Protein AF-A0A169RU56-F1 (afdb_monomer)

Structure (mmCIF, N/CA/C/O backbone):
data_AF-A0A169RU56-F1
#
_entry.id   AF-A0A169RU56-F1
#
loop_
_atom_site.group_PDB
_atom_site.id
_atom_site.type_symbol
_atom_site.label_atom_id
_atom_site.label_alt_id
_atom_site.label_comp_id
_atom_site.label_asym_id
_atom_site.label_entity_id
_atom_site.label_seq_id
_atom_site.pdbx_PDB_ins_code
_atom_site.Cartn_x
_atom_site.Cartn_y
_atom_site.Cartn_z
_atom_site.occupancy
_atom_site.B_iso_or_equiv
_atom_site.auth_seq_id
_atom_site.auth_comp_id
_atom_site.auth_asym_id
_atom_site.auth_atom_id
_atom_site.pdbx_PDB_model_num
ATOM 1 N N . MET A 1 1 ? -20.956 -6.517 3.355 1.00 43.44 1 MET A N 1
ATOM 2 C CA . MET A 1 1 ? -20.131 -7.390 2.494 1.00 43.44 1 MET A CA 1
ATOM 3 C C . MET A 1 1 ? -19.297 -6.487 1.598 1.00 43.44 1 MET A C 1
ATOM 5 O O . MET A 1 1 ? -19.875 -5.806 0.761 1.00 43.44 1 MET A O 1
ATOM 9 N N . GLY A 1 2 ? -17.988 -6.374 1.839 1.00 61.16 2 GLY A N 1
ATOM 10 C CA . GLY A 1 2 ? -17.100 -5.605 0.957 1.00 61.16 2 GLY A CA 1
ATOM 11 C C . GLY A 1 2 ? -16.966 -6.292 -0.405 1.00 61.16 2 GLY A C 1
ATOM 12 O O . GLY A 1 2 ? -17.056 -7.517 -0.476 1.00 61.16 2 GLY A O 1
ATOM 13 N N . GLN A 1 3 ? -16.794 -5.522 -1.482 1.00 70.19 3 GLN A N 1
ATOM 14 C CA . GLN A 1 3 ? -16.561 -6.088 -2.815 1.00 70.19 3 GLN A CA 1
ATOM 15 C C . GLN A 1 3 ? -15.314 -6.982 -2.806 1.00 70.19 3 GLN A C 1
ATOM 17 O O . GLN A 1 3 ? -14.272 -6.605 -2.265 1.00 70.19 3 GLN A O 1
ATOM 22 N N . LYS A 1 4 ? -15.428 -8.171 -3.407 1.00 79.75 4 LYS A N 1
ATOM 23 C CA . LYS A 1 4 ? -14.311 -9.108 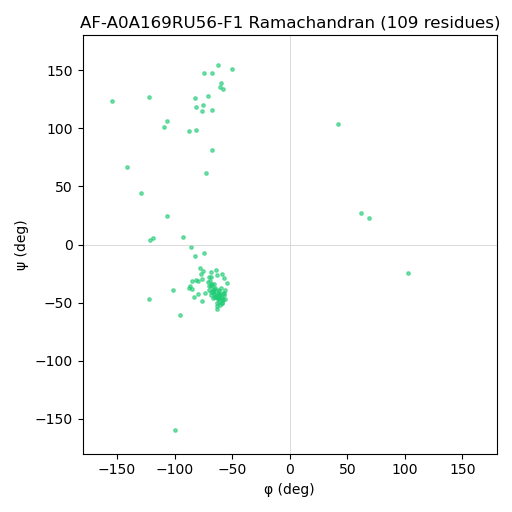-3.543 1.00 79.75 4 LYS A CA 1
ATOM 24 C C . LYS A 1 4 ? -13.315 -8.558 -4.567 1.00 79.75 4 LYS A C 1
ATOM 26 O O . LYS A 1 4 ? -13.705 -8.213 -5.676 1.00 79.75 4 LYS A O 1
ATOM 31 N N . VAL A 1 5 ? -12.040 -8.482 -4.192 1.00 87.81 5 VAL A N 1
ATOM 32 C CA . VAL A 1 5 ? -10.952 -8.078 -5.096 1.00 87.81 5 VAL A CA 1
ATOM 33 C C . VAL A 1 5 ? -10.524 -9.289 -5.931 1.00 87.81 5 VAL A C 1
ATOM 35 O O . VAL A 1 5 ? -10.213 -10.329 -5.353 1.00 87.81 5 VAL A O 1
ATOM 38 N N . THR A 1 6 ? -10.513 -9.155 -7.262 1.00 93.19 6 THR A N 1
ATOM 39 C CA . THR A 1 6 ? -10.148 -10.226 -8.223 1.00 93.19 6 THR A CA 1
ATOM 40 C C . THR A 1 6 ? -8.978 -9.870 -9.141 1.00 93.19 6 THR A C 1
ATOM 42 O O . THR A 1 6 ? -8.602 -10.656 -10.006 1.00 93.19 6 THR A O 1
ATOM 45 N N . ALA A 1 7 ? -8.370 -8.696 -8.944 1.00 92.38 7 ALA A N 1
ATOM 46 C CA . ALA A 1 7 ? -7.334 -8.173 -9.832 1.00 92.38 7 ALA A CA 1
ATOM 47 C C . ALA A 1 7 ? -6.129 -9.119 -9.994 1.00 92.38 7 ALA A C 1
ATOM 49 O O . ALA A 1 7 ? -5.480 -9.104 -11.038 1.00 92.38 7 ALA A O 1
ATOM 50 N N . GLY A 1 8 ? -5.821 -9.947 -8.987 1.00 93.88 8 GLY A N 1
ATOM 51 C CA . GLY A 1 8 ? -4.771 -10.955 -9.083 1.00 93.88 8 GLY A CA 1
ATOM 52 C C . GLY A 1 8 ? -5.095 -11.997 -10.146 1.00 93.88 8 GLY A C 1
ATOM 53 O O . GLY A 1 8 ? -4.268 -12.248 -11.019 1.00 93.88 8 GLY A O 1
ATOM 54 N N . ARG A 1 9 ? -6.301 -12.571 -10.116 1.00 95.88 9 ARG A N 1
ATOM 55 C CA . ARG A 1 9 ? -6.762 -13.516 -11.146 1.00 95.88 9 ARG A CA 1
ATOM 56 C C . ARG A 1 9 ? -6.951 -12.860 -12.506 1.00 95.88 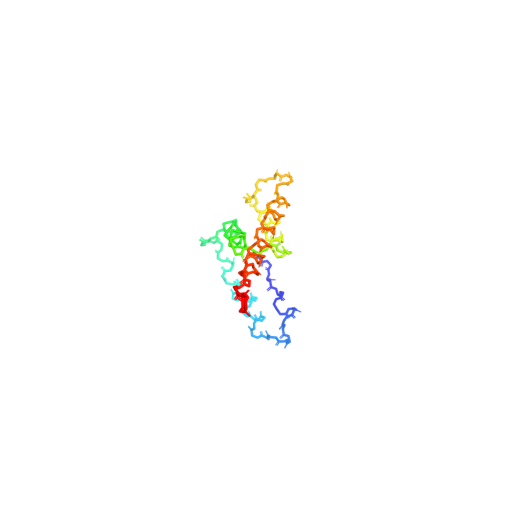9 ARG A C 1
ATOM 58 O O . ARG A 1 9 ? -6.545 -13.458 -13.496 1.00 95.88 9 ARG A O 1
ATOM 65 N N . ASP A 1 10 ? -7.475 -11.640 -12.544 1.00 96.75 10 ASP A N 1
ATOM 66 C CA . ASP A 1 10 ? -7.754 -10.937 -13.801 1.00 96.75 10 ASP A CA 1
ATOM 67 C C . ASP A 1 10 ? -6.469 -10.598 -14.580 1.00 96.75 10 ASP A C 1
ATOM 69 O O . ASP A 1 10 ? -6.465 -10.617 -15.807 1.00 96.75 10 ASP A O 1
ATOM 73 N N . ILE A 1 11 ? -5.367 -10.304 -13.878 1.00 95.69 11 ILE A N 1
ATOM 74 C CA . ILE A 1 11 ? -4.102 -9.869 -14.498 1.00 95.69 11 ILE A CA 1
ATOM 75 C C . ILE A 1 11 ? -3.077 -11.007 -14.577 1.00 95.69 11 ILE A C 1
ATOM 77 O O . ILE A 1 11 ? -2.332 -11.104 -15.550 1.00 95.69 11 ILE A O 1
ATOM 81 N N . LEU A 1 12 ? -2.994 -11.853 -13.546 1.00 94.88 12 LEU A N 1
ATOM 82 C CA . LEU A 1 12 ? -1.919 -12.840 -13.376 1.00 94.88 12 LEU A CA 1
ATOM 83 C C . LEU A 1 12 ? -2.421 -14.288 -13.349 1.00 94.88 12 LEU A C 1
ATOM 85 O O . LEU A 1 12 ? -1.620 -15.190 -13.110 1.00 94.88 12 LEU A O 1
ATOM 89 N N . GLY A 1 13 ? -3.714 -14.531 -13.584 1.00 95.75 13 GLY A N 1
ATOM 90 C CA . GLY A 1 13 ? -4.328 -15.854 -13.451 1.00 95.75 13 GLY A CA 1
ATOM 91 C C . GLY A 1 13 ? -3.671 -16.938 -14.306 1.00 95.75 13 GLY A C 1
ATOM 92 O O . GLY A 1 13 ? -3.413 -18.025 -13.800 1.00 95.75 13 GLY A O 1
ATOM 93 N N . GLU A 1 14 ? -3.347 -16.641 -15.566 1.00 96.56 14 GLU A N 1
ATOM 94 C CA . GLU A 1 14 ? -2.686 -17.606 -16.459 1.00 96.56 14 GLU A CA 1
ATOM 95 C C . GLU A 1 14 ? -1.175 -17.702 -16.211 1.00 96.56 14 GLU A C 1
ATOM 97 O O . GLU A 1 14 ? -0.617 -18.796 -16.166 1.00 96.56 14 GLU A O 1
ATOM 102 N N . PHE A 1 15 ? -0.503 -16.562 -16.022 1.00 97.81 15 PHE A N 1
ATOM 103 C CA . PHE A 1 15 ? 0.956 -16.507 -15.891 1.00 97.81 15 PHE A CA 1
ATOM 104 C C . PHE A 1 15 ? 1.459 -17.034 -14.540 1.00 97.81 15 PHE A C 1
ATOM 106 O O . PHE A 1 15 ? 2.464 -17.740 -14.469 1.00 97.81 15 PHE A O 1
ATOM 113 N N . ALA A 1 16 ? 0.774 -16.677 -13.454 1.00 97.56 16 ALA A N 1
ATOM 114 C CA . ALA A 1 16 ? 1.164 -17.001 -12.088 1.00 97.56 16 ALA A CA 1
ATOM 115 C C . ALA A 1 16 ? -0.075 -17.355 -11.241 1.00 97.56 16 ALA A C 1
ATOM 117 O O . ALA A 1 16 ? -0.402 -16.641 -10.286 1.00 97.56 16 ALA A O 1
ATOM 118 N N . PRO A 1 17 ? -0.754 -18.482 -11.534 1.00 96.81 17 PRO A N 1
ATOM 119 C CA . PRO A 1 17 ? -2.048 -18.834 -10.943 1.00 96.81 17 PRO A CA 1
ATOM 120 C C . PRO A 1 17 ? -2.023 -18.879 -9.413 1.00 96.81 17 PRO A C 1
ATOM 122 O O . PRO A 1 17 ? -2.946 -18.397 -8.756 1.00 96.81 17 PRO A O 1
ATOM 125 N N . LYS A 1 18 ? -0.937 -19.392 -8.818 1.00 97.44 18 LYS A N 1
ATOM 126 C CA . LYS A 1 18 ? -0.822 -19.433 -7.355 1.00 97.44 18 LYS A CA 1
ATOM 127 C C . LYS A 1 18 ? -0.636 -18.045 -6.743 1.00 97.44 18 LYS A C 1
ATOM 129 O O . LYS A 1 18 ? -1.160 -17.778 -5.666 1.00 97.44 18 LYS A O 1
ATOM 134 N N . PHE A 1 19 ? 0.085 -17.154 -7.419 1.00 96.81 19 PHE A N 1
ATOM 135 C CA . PHE A 1 19 ? 0.246 -15.779 -6.952 1.00 96.81 19 PHE A CA 1
ATOM 136 C C . PHE A 1 19 ? -1.080 -15.016 -7.032 1.00 96.81 19 PHE A C 1
ATOM 138 O O . PHE A 1 19 ? -1.452 -14.338 -6.078 1.00 96.81 19 PHE A O 1
ATOM 145 N N . ALA A 1 20 ? -1.819 -15.185 -8.131 1.00 96.94 20 ALA A N 1
ATOM 146 C CA . ALA A 1 20 ? -3.155 -14.629 -8.309 1.00 96.94 20 ALA A CA 1
ATOM 147 C C . ALA A 1 20 ? -4.124 -15.061 -7.193 1.00 96.94 20 ALA A C 1
ATOM 149 O O . ALA A 1 20 ? -4.792 -14.220 -6.590 1.00 96.94 20 ALA A O 1
ATOM 150 N N . GLU A 1 21 ? -4.145 -16.357 -6.867 1.00 95.69 21 GLU A N 1
ATOM 151 C CA . GLU A 1 21 ? -4.931 -16.907 -5.756 1.00 95.69 21 GLU A CA 1
ATOM 152 C C . GLU A 1 21 ? -4.548 -16.269 -4.410 1.00 95.69 21 GLU A C 1
ATOM 154 O O . GLU A 1 21 ? -5.416 -15.787 -3.683 1.00 95.69 21 GLU A O 1
ATOM 159 N N . LEU A 1 22 ? -3.249 -16.218 -4.087 1.00 96.62 22 LEU A N 1
ATOM 160 C CA . LEU A 1 22 ? -2.763 -15.651 -2.825 1.00 96.62 22 LEU A CA 1
ATOM 161 C C . LEU A 1 22 ? -3.050 -14.148 -2.709 1.00 96.62 22 LEU A C 1
ATOM 163 O O . LEU A 1 22 ? -3.379 -13.669 -1.622 1.00 96.62 22 LEU A O 1
ATOM 167 N N . ASN A 1 23 ? -2.949 -13.400 -3.807 1.00 95.25 23 ASN A N 1
ATOM 168 C CA . ASN A 1 23 ? -3.284 -11.982 -3.830 1.00 95.25 23 ASN A CA 1
ATOM 169 C C . ASN A 1 23 ? -4.758 -11.758 -3.460 1.00 95.25 23 ASN A C 1
ATOM 171 O O . ASN A 1 23 ? -5.074 -10.988 -2.552 1.00 95.25 23 ASN A O 1
ATOM 175 N N . ASP A 1 24 ? -5.662 -12.455 -4.134 1.00 95.06 24 ASP A N 1
ATOM 176 C CA . ASP A 1 24 ? -7.091 -12.205 -3.992 1.00 95.06 24 ASP A CA 1
ATOM 177 C C . ASP A 1 24 ? -7.646 -12.773 -2.684 1.00 95.06 24 ASP A C 1
ATOM 179 O O . ASP A 1 24 ? -8.325 -12.070 -1.933 1.00 95.06 24 ASP A O 1
ATOM 183 N N . ASP A 1 25 ? -7.339 -14.034 -2.380 1.00 95.00 25 ASP A N 1
ATOM 184 C CA . ASP A 1 25 ? -8.001 -14.748 -1.289 1.00 95.00 25 ASP A CA 1
ATOM 185 C C . ASP A 1 25 ? -7.313 -14.513 0.053 1.00 95.00 25 ASP A C 1
ATOM 187 O O . ASP A 1 25 ? -7.983 -14.405 1.080 1.00 95.00 25 ASP A O 1
ATOM 191 N N . VAL A 1 26 ? -5.982 -14.403 0.063 1.00 94.12 26 VAL A N 1
ATOM 192 C CA . VAL A 1 26 ? -5.223 -14.237 1.308 1.00 94.12 26 VAL A CA 1
ATOM 193 C C . VAL A 1 26 ? -4.957 -12.765 1.574 1.00 94.12 26 VAL A C 1
ATOM 195 O O . VAL A 1 26 ? -5.412 -12.239 2.591 1.00 94.12 26 VAL A O 1
ATOM 198 N N . LEU A 1 27 ? -4.255 -12.064 0.679 1.00 92.19 27 LEU A N 1
ATOM 199 C CA . LEU A 1 27 ? -3.880 -10.674 0.934 1.00 92.19 27 LEU A CA 1
ATOM 200 C C . LEU A 1 27 ? -5.119 -9.780 1.050 1.00 92.19 27 LEU A C 1
ATOM 202 O O . LEU A 1 27 ? -5.264 -9.091 2.060 1.00 92.19 27 LEU A O 1
ATOM 206 N N . PHE A 1 28 ? -6.021 -9.801 0.066 1.00 91.12 28 PHE A N 1
ATOM 207 C CA . PHE A 1 28 ? -7.228 -8.968 0.100 1.00 91.12 28 PHE A CA 1
ATOM 208 C C . PHE A 1 28 ? -8.412 -9.624 0.814 1.00 91.12 28 PHE A C 1
ATOM 210 O O . PHE A 1 28 ? -9.117 -8.934 1.550 1.00 91.12 28 PHE A O 1
ATOM 217 N N . GLY A 1 29 ? -8.595 -10.936 0.661 1.00 90.12 29 GLY A N 1
ATOM 218 C CA . GLY A 1 29 ? -9.689 -11.671 1.294 1.00 90.12 29 GLY A CA 1
ATOM 219 C C . GLY A 1 29 ? -9.541 -11.836 2.807 1.00 90.12 29 GLY A C 1
ATOM 220 O O . GLY A 1 29 ? -10.548 -11.792 3.515 1.00 90.12 29 GLY A O 1
ATOM 221 N N . GLN A 1 30 ? -8.313 -11.949 3.331 1.00 91.06 30 GLN A N 1
ATOM 222 C CA . GLN A 1 30 ? -8.080 -12.202 4.760 1.00 91.06 30 GLN A CA 1
ATOM 223 C C . GLN A 1 30 ? -7.231 -11.146 5.462 1.00 91.06 30 GLN A C 1
ATOM 225 O O . GLN A 1 30 ? -7.561 -10.762 6.573 1.00 91.06 30 GLN A O 1
ATOM 230 N N . VAL A 1 31 ? -6.099 -10.710 4.907 1.00 90.50 31 VAL A N 1
ATOM 231 C CA . VAL A 1 31 ? -5.129 -9.891 5.664 1.00 90.50 31 VAL A CA 1
ATOM 232 C C . VAL A 1 31 ? -5.514 -8.414 5.667 1.00 90.50 31 VAL A C 1
ATOM 234 O O . VAL A 1 31 ? -5.462 -7.751 6.705 1.00 90.50 31 VAL A O 1
ATOM 237 N N . ARG A 1 32 ? -5.898 -7.878 4.507 1.00 85.56 32 ARG A N 1
ATOM 238 C CA . ARG A 1 32 ? -6.328 -6.481 4.341 1.00 85.56 32 ARG A CA 1
ATOM 239 C C . ARG A 1 32 ? -7.757 -6.246 4.824 1.00 85.56 32 ARG A C 1
ATOM 241 O O . ARG A 1 32 ? -8.079 -5.098 5.106 1.00 85.56 32 ARG A O 1
ATOM 248 N N . SER A 1 33 ? -8.568 -7.297 4.937 1.00 86.50 33 SER A N 1
ATOM 249 C CA . SER A 1 33 ? -9.955 -7.247 5.419 1.00 86.50 33 SER A CA 1
ATOM 250 C C . SER A 1 33 ? -10.082 -7.233 6.949 1.00 86.50 33 SER A C 1
ATOM 252 O O . SER A 1 33 ? -11.164 -6.957 7.462 1.00 86.50 33 SER A O 1
ATOM 254 N N . ARG A 1 34 ? -8.988 -7.467 7.694 1.00 90.00 34 ARG A N 1
ATOM 255 C CA . ARG A 1 34 ? -8.919 -7.356 9.168 1.00 90.00 34 ARG A CA 1
ATOM 256 C C . ARG A 1 34 ? -8.940 -5.897 9.631 1.00 90.00 34 ARG A C 1
ATOM 258 O O . ARG A 1 34 ? -7.981 -5.395 10.222 1.00 90.00 34 ARG A O 1
ATOM 265 N N . GLU A 1 35 ? -10.020 -5.189 9.329 1.00 87.56 35 GLU A N 1
ATOM 266 C CA . GLU A 1 35 ? -10.186 -3.776 9.689 1.00 87.56 35 GLU A CA 1
ATOM 267 C C . GLU A 1 35 ? -10.328 -3.567 11.203 1.00 87.56 35 GLU A C 1
ATOM 269 O O . GLU A 1 35 ? -9.969 -2.505 11.702 1.00 87.56 35 GLU A O 1
ATOM 274 N N . SER A 1 36 ? -10.766 -4.595 11.940 1.00 89.25 36 SER A N 1
ATOM 275 C CA . SER A 1 36 ? -10.824 -4.595 13.407 1.00 89.25 36 SER A CA 1
ATOM 276 C C . SER A 1 36 ? -9.447 -4.594 14.076 1.00 89.25 36 SER A C 1
ATOM 278 O O . SER A 1 36 ? -9.320 -4.109 15.193 1.00 89.25 36 SER A O 1
ATOM 280 N N . GLU A 1 37 ? -8.423 -5.148 13.420 1.00 92.44 37 GLU A N 1
ATOM 281 C CA . GLU A 1 37 ? -7.049 -5.174 13.946 1.00 92.44 37 GLU A CA 1
ATOM 282 C C . GLU A 1 37 ? -6.293 -3.886 13.613 1.00 92.44 37 GLU A C 1
ATOM 284 O O . GLU A 1 37 ? -5.502 -3.394 14.412 1.00 92.44 37 GLU A O 1
ATOM 289 N N . LEU A 1 38 ? -6.517 -3.347 12.411 1.00 91.56 38 LEU A N 1
ATOM 290 C CA . LEU A 1 38 ? -5.915 -2.094 11.975 1.00 91.56 38 LEU A CA 1
ATOM 291 C C . LEU A 1 38 ? -6.799 -1.443 10.917 1.00 91.56 38 LEU A C 1
ATOM 293 O O . LEU A 1 38 ? -7.067 -2.042 9.867 1.00 91.56 38 LEU A O 1
ATOM 297 N N . SER A 1 39 ? -7.209 -0.206 11.186 1.00 91.69 39 SER A N 1
ATOM 298 C CA . SER A 1 39 ? -8.168 0.509 10.351 1.00 91.69 39 SER A CA 1
ATOM 299 C C . SER A 1 39 ? -7.634 0.737 8.925 1.00 91.69 39 SER A C 1
ATOM 301 O O . SER A 1 39 ? -6.417 0.841 8.711 1.00 91.69 39 SER A O 1
ATOM 303 N N . PRO A 1 40 ? -8.512 0.887 7.915 1.00 89.38 40 PRO A N 1
ATOM 304 C CA . PRO A 1 40 ? -8.098 1.255 6.559 1.00 89.38 40 PRO A CA 1
ATOM 305 C C . PRO A 1 40 ? -7.270 2.547 6.504 1.00 89.38 40 PRO A C 1
ATOM 307 O O . PRO A 1 40 ? -6.364 2.664 5.668 1.00 89.38 40 PRO A O 1
ATOM 310 N N . ARG A 1 41 ? -7.566 3.495 7.407 1.00 90.50 41 ARG A N 1
ATOM 311 C CA . ARG A 1 41 ? -6.844 4.760 7.582 1.00 90.50 41 ARG A CA 1
ATOM 312 C C . ARG A 1 41 ? -5.402 4.498 8.004 1.00 90.50 41 ARG A C 1
ATOM 314 O O . ARG A 1 41 ? -4.478 4.884 7.290 1.00 90.50 41 ARG A O 1
ATOM 321 N N . ASP A 1 42 ? -5.207 3.761 9.092 1.00 91.81 42 ASP A N 1
ATOM 322 C CA . ASP A 1 42 ? -3.871 3.508 9.641 1.00 91.81 42 ASP A CA 1
ATOM 323 C C . ASP A 1 42 ? -3.030 2.643 8.698 1.00 91.81 42 ASP A C 1
ATOM 325 O O . ASP A 1 42 ? -1.867 2.953 8.441 1.00 91.81 42 ASP A O 1
ATOM 329 N N . ARG A 1 43 ? -3.632 1.626 8.066 1.00 91.94 43 ARG A N 1
ATOM 330 C CA . ARG A 1 43 ? -2.963 0.832 7.019 1.00 91.94 43 ARG A CA 1
ATOM 331 C C . ARG A 1 43 ? -2.477 1.704 5.865 1.00 91.94 43 ARG A C 1
ATOM 333 O O . ARG A 1 43 ? -1.374 1.495 5.369 1.00 91.94 43 ARG A O 1
ATOM 340 N N . SER A 1 44 ? -3.288 2.669 5.430 1.00 91.69 44 SER A N 1
ATOM 341 C CA . SER A 1 44 ? -2.911 3.578 4.342 1.00 91.69 44 SER A CA 1
ATOM 342 C C . SER A 1 44 ? -1.748 4.488 4.740 1.00 91.69 44 SER A C 1
ATOM 344 O O . SER A 1 44 ? -0.827 4.667 3.944 1.00 91.69 44 SER A O 1
ATOM 346 N N . ILE A 1 45 ? -1.741 4.998 5.976 1.00 92.00 45 ILE A N 1
ATOM 347 C CA . ILE A 1 45 ? -0.635 5.809 6.506 1.00 92.00 45 ILE A CA 1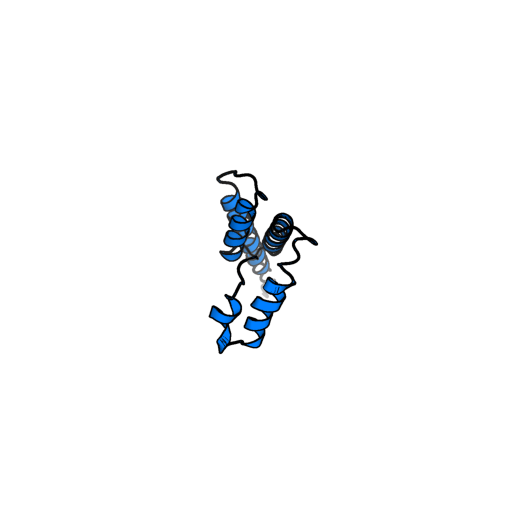
ATOM 348 C C . ILE A 1 45 ? 0.662 4.997 6.549 1.00 92.00 45 ILE A C 1
ATOM 350 O O . ILE A 1 45 ? 1.698 5.481 6.083 1.00 92.00 45 ILE A O 1
ATOM 354 N N . VAL A 1 46 ? 0.608 3.759 7.052 1.00 93.06 46 VAL A N 1
ATOM 355 C CA . VAL A 1 46 ? 1.776 2.868 7.109 1.00 93.06 46 VAL A CA 1
ATOM 356 C C . VAL A 1 46 ? 2.328 2.630 5.706 1.00 93.06 46 VAL A C 1
ATOM 358 O O . VAL A 1 46 ? 3.507 2.877 5.477 1.00 93.06 46 VAL A O 1
ATOM 361 N N . THR A 1 47 ? 1.484 2.250 4.739 1.00 92.75 47 THR A N 1
ATOM 362 C CA . THR A 1 47 ? 1.927 2.005 3.356 1.00 92.75 47 THR A CA 1
ATOM 363 C C . THR A 1 47 ? 2.592 3.231 2.728 1.00 92.75 47 THR A C 1
ATOM 365 O O . THR A 1 47 ? 3.682 3.114 2.171 1.00 92.75 47 THR A O 1
ATOM 368 N N . VAL A 1 48 ? 1.979 4.414 2.83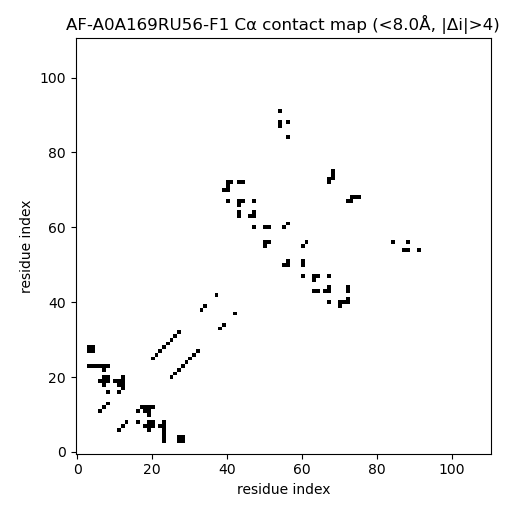9 1.00 92.31 48 VAL A N 1
ATOM 369 C CA . VAL A 1 48 ? 2.551 5.659 2.296 1.00 92.31 48 VAL A CA 1
ATOM 370 C C . VAL A 1 48 ? 3.898 5.973 2.954 1.00 92.31 48 VAL A C 1
ATOM 372 O O . VAL A 1 48 ? 4.861 6.298 2.261 1.00 92.31 48 VAL A O 1
ATOM 375 N N . THR A 1 49 ? 3.997 5.823 4.277 1.00 91.75 49 THR A N 1
ATOM 376 C CA . THR A 1 49 ? 5.240 6.079 5.020 1.00 91.75 49 THR A CA 1
ATOM 377 C C . THR A 1 49 ? 6.349 5.114 4.603 1.00 91.75 49 THR A C 1
ATOM 379 O O . THR A 1 49 ? 7.472 5.551 4.355 1.00 91.75 49 THR A O 1
ATOM 382 N N . THR A 1 50 ? 6.037 3.823 4.455 1.00 94.50 50 THR A N 1
ATOM 383 C CA . THR A 1 50 ? 6.992 2.807 3.996 1.00 94.50 50 THR A CA 1
ATOM 384 C C . THR A 1 50 ? 7.505 3.114 2.593 1.00 94.50 50 THR A C 1
ATOM 386 O O . THR A 1 50 ? 8.714 3.161 2.392 1.00 94.50 50 THR A O 1
ATOM 389 N N . LEU A 1 51 ? 6.615 3.390 1.634 1.00 92.62 51 LEU A N 1
ATOM 390 C CA . LEU A 1 51 ? 7.014 3.709 0.258 1.00 92.62 51 LEU A CA 1
ATOM 391 C C . LEU A 1 51 ? 7.904 4.956 0.201 1.00 92.62 51 LEU A C 1
ATOM 393 O O . LEU A 1 51 ? 8.940 4.950 -0.465 1.00 92.62 51 LEU A O 1
ATOM 397 N N . MET A 1 52 ? 7.548 5.996 0.960 1.00 89.69 52 MET A N 1
ATOM 398 C CA . MET A 1 52 ? 8.344 7.216 1.060 1.00 89.69 52 MET A CA 1
ATOM 399 C C . MET A 1 52 ? 9.730 6.954 1.662 1.00 89.69 52 MET A C 1
ATOM 401 O O . MET A 1 52 ? 10.724 7.434 1.117 1.00 89.69 52 MET A O 1
ATOM 405 N N . ALA A 1 53 ? 9.811 6.173 2.743 1.00 90.44 53 ALA A N 1
ATOM 406 C CA . ALA A 1 53 ? 11.071 5.821 3.398 1.00 90.44 53 ALA A CA 1
ATOM 407 C C . ALA A 1 53 ? 11.974 4.956 2.500 1.00 90.44 53 ALA A C 1
ATOM 409 O O . ALA A 1 53 ? 13.180 5.178 2.437 1.00 90.44 53 ALA A O 1
ATOM 410 N N . SER A 1 54 ? 11.395 4.027 1.735 1.00 90.56 54 SER A N 1
ATOM 411 C CA . SER A 1 54 ? 12.105 3.232 0.719 1.00 90.56 54 SER A CA 1
ATOM 412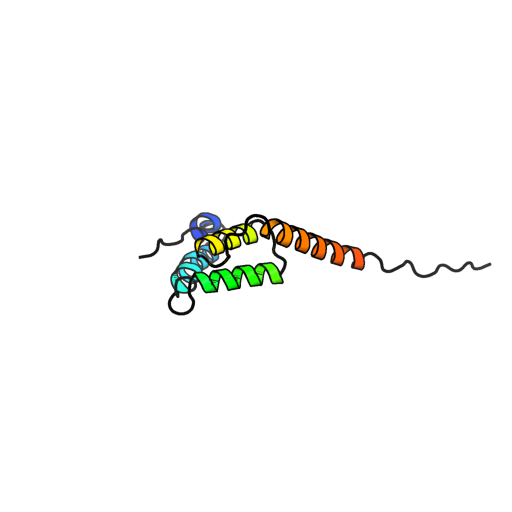 C C . SER A 1 54 ? 12.431 4.036 -0.555 1.00 90.56 54 SER A C 1
ATOM 414 O O . SER A 1 54 ? 13.138 3.572 -1.459 1.00 90.56 54 SER A O 1
ATOM 416 N N . GLY A 1 55 ? 11.911 5.262 -0.656 1.00 89.56 55 GLY A N 1
ATOM 417 C CA . GLY A 1 55 ? 12.027 6.143 -1.813 1.00 89.56 55 GLY A CA 1
ATOM 418 C C . GLY A 1 55 ? 11.393 5.572 -3.084 1.00 89.56 55 GLY A C 1
ATOM 419 O O . GLY A 1 55 ? 11.865 5.876 -4.182 1.00 89.56 55 GLY A O 1
ATOM 420 N N . VAL A 1 56 ? 10.386 4.710 -2.950 1.00 90.94 56 VAL A N 1
ATOM 421 C CA . VAL A 1 56 ? 9.529 4.263 -4.055 1.00 90.94 56 VAL A CA 1
ATOM 422 C C . VAL A 1 56 ? 8.483 5.359 -4.253 1.00 90.94 56 VAL A C 1
ATOM 424 O O . VAL A 1 56 ? 7.548 5.471 -3.470 1.00 90.94 56 VAL A O 1
ATOM 427 N N . LEU A 1 57 ? 8.715 6.236 -5.235 1.00 89.44 57 LEU A N 1
ATOM 428 C CA . LEU A 1 57 ? 7.970 7.490 -5.453 1.00 89.44 57 LEU A CA 1
ATOM 429 C C . LEU A 1 57 ? 7.486 7.619 -6.907 1.00 89.44 57 LEU A C 1
ATOM 431 O O . LEU A 1 57 ? 7.661 8.653 -7.564 1.00 89.44 57 LEU A O 1
ATOM 4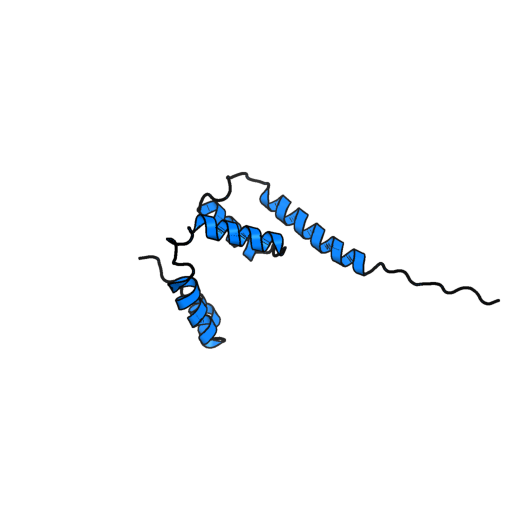35 N N . ASP A 1 58 ? 6.956 6.525 -7.431 1.00 88.12 58 ASP A N 1
ATOM 436 C CA . ASP A 1 58 ? 6.392 6.397 -8.772 1.00 88.12 58 ASP A CA 1
ATOM 437 C C . ASP A 1 58 ? 4.851 6.487 -8.739 1.00 88.12 58 ASP A C 1
ATOM 439 O O . ASP A 1 58 ? 4.260 7.025 -7.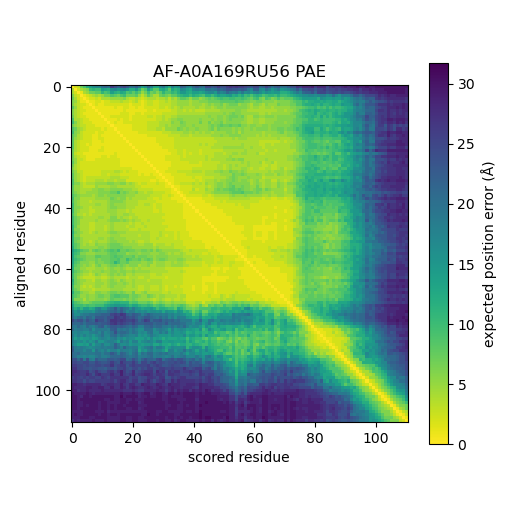798 1.00 88.12 58 ASP A O 1
ATOM 443 N N . SER A 1 59 ? 4.190 5.975 -9.778 1.00 87.81 59 SER A N 1
ATOM 444 C CA . SER A 1 59 ? 2.728 5.938 -9.886 1.00 87.81 59 SER A CA 1
ATOM 445 C C . SER A 1 59 ? 2.054 5.089 -8.799 1.00 87.81 59 SER A C 1
ATOM 447 O O . SER A 1 59 ? 0.908 5.366 -8.430 1.00 87.81 59 SER A O 1
ATOM 449 N N . SER A 1 60 ? 2.749 4.091 -8.238 1.00 85.94 60 SER A N 1
ATOM 450 C CA . SER A 1 60 ? 2.238 3.291 -7.120 1.00 85.94 60 SER A CA 1
ATOM 451 C C . SER A 1 60 ? 2.114 4.153 -5.867 1.00 85.94 60 SER A C 1
ATOM 453 O O . SER A 1 60 ? 1.062 4.188 -5.222 1.00 85.94 60 SER A O 1
ATOM 455 N N . PHE A 1 61 ? 3.151 4.943 -5.570 1.00 91.06 61 PHE A N 1
ATOM 456 C CA . PHE A 1 61 ? 3.119 5.893 -4.459 1.00 91.06 61 PHE A CA 1
ATOM 457 C C . PHE A 1 61 ? 1.984 6.906 -4.603 1.00 91.06 61 PHE A C 1
ATOM 459 O O . PHE A 1 61 ? 1.233 7.128 -3.652 1.00 91.06 61 PHE A O 1
ATOM 466 N N . GLU A 1 62 ? 1.816 7.482 -5.794 1.00 89.94 62 GLU A N 1
ATOM 467 C CA . GLU A 1 62 ? 0.732 8.427 -6.064 1.00 89.94 62 GLU A CA 1
ATOM 468 C C . GLU A 1 62 ? -0.647 7.801 -5.813 1.00 89.94 62 GLU A C 1
ATOM 470 O O . GLU A 1 62 ? -1.457 8.368 -5.074 1.00 89.94 62 GLU A O 1
ATOM 475 N N . SER A 1 63 ? -0.882 6.594 -6.333 1.00 90.94 63 SER A N 1
ATOM 476 C CA . SER A 1 63 ? -2.135 5.853 -6.140 1.00 90.94 63 SER A CA 1
ATOM 477 C C . SER A 1 63 ? -2.441 5.611 -4.655 1.00 90.94 63 SER A C 1
ATOM 479 O O . SER A 1 63 ? -3.573 5.803 -4.197 1.00 90.94 63 SER A O 1
ATOM 481 N N . HIS A 1 64 ? -1.425 5.253 -3.863 1.00 91.56 64 HIS A N 1
ATOM 482 C CA . HIS A 1 64 ? -1.569 5.061 -2.418 1.00 91.56 64 HIS A CA 1
ATOM 483 C C . HIS A 1 64 ? -1.839 6.365 -1.659 1.00 91.56 64 HIS A C 1
ATOM 485 O O . HIS A 1 64 ? -2.638 6.363 -0.718 1.00 91.56 64 HIS A O 1
ATOM 491 N N . VAL A 1 65 ? -1.246 7.486 -2.075 1.00 91.44 65 VAL A N 1
ATOM 492 C CA . VAL A 1 65 ? -1.536 8.794 -1.473 1.00 91.44 65 VAL A CA 1
ATOM 493 C C . VAL A 1 65 ? -2.958 9.254 -1.795 1.00 91.44 65 VAL A C 1
ATOM 495 O O . VAL A 1 65 ? -3.640 9.758 -0.901 1.00 91.44 65 VAL A O 1
ATOM 498 N N . GLN A 1 66 ? -3.447 9.051 -3.022 1.00 91.06 66 GLN A N 1
ATOM 499 C CA . GLN A 1 66 ? -4.835 9.384 -3.366 1.00 91.06 66 GLN A CA 1
ATOM 500 C C . GLN A 1 66 ? -5.830 8.567 -2.535 1.00 91.06 66 GLN A C 1
ATOM 502 O O . GLN A 1 66 ? -6.777 9.121 -1.975 1.00 91.06 66 GLN A O 1
ATOM 507 N N . ARG A 1 67 ? -5.562 7.269 -2.342 1.00 90.81 67 ARG A N 1
ATOM 508 C CA . ARG A 1 67 ? -6.351 6.430 -1.429 1.00 90.81 67 ARG A CA 1
ATOM 509 C C . ARG A 1 67 ? -6.319 6.955 0.010 1.00 90.81 67 ARG A C 1
ATOM 511 O O . ARG A 1 67 ? -7.361 7.026 0.655 1.00 90.81 67 ARG A O 1
ATOM 518 N N . ALA A 1 68 ? -5.147 7.340 0.517 1.00 90.62 68 ALA A N 1
ATOM 519 C CA . ALA A 1 68 ? -5.005 7.879 1.869 1.00 90.62 68 ALA A CA 1
ATOM 520 C C . ALA A 1 68 ? -5.787 9.195 2.055 1.00 90.62 68 ALA A C 1
ATOM 522 O O . ALA A 1 68 ? -6.421 9.391 3.094 1.00 90.62 68 ALA A O 1
ATOM 523 N N . LYS A 1 69 ? -5.802 10.074 1.043 1.00 89.62 69 LYS A N 1
ATOM 524 C CA . LYS A 1 69 ? -6.628 11.294 1.033 1.00 89.62 69 LYS A CA 1
ATOM 525 C C . LYS A 1 69 ? -8.120 10.980 1.093 1.00 89.62 69 LYS A C 1
ATOM 527 O O . LYS A 1 69 ? -8.809 11.554 1.928 1.00 89.62 69 LYS A O 1
ATOM 532 N N . GLY A 1 70 ? -8.595 10.034 0.278 1.00 88.56 70 GLY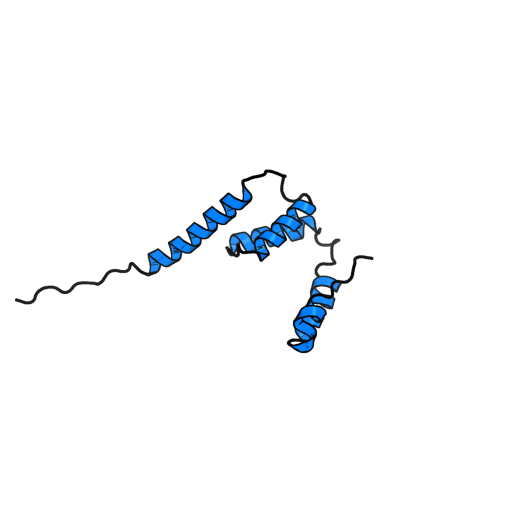 A N 1
ATOM 533 C CA . GLY A 1 70 ? -9.997 9.596 0.298 1.00 88.56 70 GLY A CA 1
ATOM 534 C C . GLY A 1 70 ? -10.451 9.047 1.657 1.00 88.56 70 GLY A C 1
ATOM 535 O O . GLY A 1 70 ? -11.625 9.128 1.993 1.00 88.56 70 GLY A O 1
ATOM 536 N N . LEU A 1 71 ? -9.513 8.546 2.469 1.00 88.19 71 LEU A N 1
ATOM 537 C CA . LEU A 1 71 ? -9.749 8.065 3.836 1.00 88.19 71 LEU A CA 1
ATOM 538 C C . LEU A 1 71 ? -9.535 9.139 4.924 1.00 88.19 71 LEU A C 1
ATOM 540 O O . LEU A 1 71 ? -9.525 8.815 6.110 1.00 88.19 71 LEU A O 1
ATOM 544 N N . GLY A 1 72 ? -9.297 10.401 4.552 1.00 85.31 72 GLY A N 1
ATOM 545 C CA . GLY A 1 72 ? -9.055 11.494 5.502 1.00 85.31 72 GLY A CA 1
ATOM 546 C C . GLY A 1 72 ? -7.725 11.388 6.263 1.00 85.31 72 GLY A C 1
ATOM 547 O O . GLY A 1 72 ? -7.584 11.930 7.361 1.00 85.31 72 GLY A O 1
ATOM 548 N N . CYS A 1 73 ? -6.737 10.661 5.725 1.00 80.81 73 CYS A N 1
ATOM 549 C CA . CYS A 1 73 ? -5.421 10.501 6.360 1.00 80.81 73 CYS A CA 1
ATOM 550 C C . CYS A 1 73 ? -4.535 11.741 6.197 1.00 80.81 73 CYS A C 1
ATOM 552 O O . CYS A 1 73 ? -3.659 11.989 7.021 1.00 80.81 73 CYS A O 1
ATOM 554 N N . VAL A 1 74 ? -4.725 12.485 5.105 1.00 66.50 74 VAL A N 1
ATOM 555 C CA . VAL A 1 74 ? -3.891 13.629 4.731 1.00 66.50 74 VAL A CA 1
ATOM 556 C C . VAL A 1 74 ? -4.797 14.851 4.605 1.00 66.50 74 VAL A C 1
ATOM 558 O O . VAL A 1 74 ? -5.783 14.776 3.870 1.00 66.50 74 VAL A O 1
ATOM 561 N N . PRO A 1 75 ? -4.497 15.970 5.289 1.00 59.53 75 PRO A N 1
ATOM 562 C CA . PRO A 1 75 ? -5.253 17.200 5.103 1.00 59.53 75 PRO A CA 1
ATOM 563 C C . PRO A 1 75 ? -5.164 17.648 3.640 1.00 59.53 75 PRO A C 1
ATOM 565 O O . PRO A 1 75 ? -4.096 17.572 3.025 1.00 59.53 75 PRO A O 1
ATOM 568 N N . HIS A 1 76 ? -6.280 18.123 3.083 1.00 53.19 76 HIS A N 1
ATOM 569 C CA . HIS A 1 76 ? -6.338 18.682 1.731 1.00 53.19 76 HIS A CA 1
ATOM 570 C C . HIS A 1 76 ? -5.551 19.998 1.688 1.00 53.19 76 HIS A C 1
ATOM 572 O O . HIS A 1 76 ? -6.104 21.081 1.838 1.00 53.19 76 HIS A O 1
ATOM 578 N N . ARG A 1 77 ? -4.225 19.912 1.557 1.00 57.25 77 ARG A N 1
ATOM 579 C CA . ARG A 1 77 ? -3.386 21.034 1.132 1.00 57.25 77 ARG A CA 1
ATOM 580 C C . ARG A 1 77 ? -2.938 20.775 -0.292 1.00 57.25 77 ARG A C 1
ATOM 582 O O . ARG A 1 77 ? -2.087 19.920 -0.549 1.00 57.25 77 ARG A O 1
ATOM 589 N N . GLU A 1 78 ? -3.528 21.514 -1.214 1.00 51.44 78 GLU A N 1
ATOM 590 C CA . GLU A 1 78 ? -3.101 21.544 -2.606 1.00 51.44 78 GLU A CA 1
ATOM 591 C C . GLU A 1 78 ? -1.644 22.043 -2.688 1.00 51.44 78 GLU A C 1
ATOM 593 O O . GLU A 1 78 ? -1.241 22.963 -1.981 1.00 51.44 78 GLU A O 1
ATOM 598 N N . GLY A 1 79 ? -0.810 21.376 -3.494 1.00 55.72 79 GLY A N 1
ATOM 599 C CA . GLY A 1 79 ? 0.536 21.851 -3.857 1.00 55.72 79 GLY A CA 1
ATOM 600 C C . GLY A 1 79 ? 1.750 21.212 -3.161 1.00 55.72 79 GLY A C 1
ATOM 601 O O . GLY A 1 79 ? 2.825 21.185 -3.759 1.00 55.72 79 GLY A O 1
ATOM 602 N N . HIS A 1 80 ? 1.635 20.631 -1.962 1.00 62.81 80 HIS A N 1
ATOM 603 C CA . HIS A 1 80 ? 2.830 20.138 -1.242 1.00 62.81 80 HIS A CA 1
ATOM 604 C C . HIS A 1 80 ? 3.329 18.754 -1.688 1.00 62.81 80 HIS A C 1
ATOM 606 O O . HIS A 1 80 ? 4.530 18.488 -1.645 1.00 62.81 80 HIS A O 1
ATOM 612 N N . LEU A 1 81 ? 2.438 17.872 -2.148 1.00 63.47 81 LEU A N 1
ATOM 613 C CA . LEU A 1 81 ? 2.805 16.490 -2.477 1.00 63.47 81 LEU A CA 1
ATOM 614 C C . LEU A 1 81 ? 3.768 16.403 -3.671 1.00 63.47 81 LEU A C 1
ATOM 616 O O . LEU A 1 81 ? 4.762 15.683 -3.602 1.00 63.47 81 LEU A O 1
ATOM 620 N N . HIS A 1 82 ? 3.522 17.184 -4.728 1.00 63.00 82 HIS A N 1
ATOM 621 C CA . HIS A 1 82 ? 4.418 17.251 -5.884 1.00 63.00 82 HIS A CA 1
ATOM 622 C C . HIS A 1 82 ? 5.820 17.724 -5.490 1.00 63.00 82 HIS A C 1
ATOM 624 O O . HIS A 1 82 ? 6.801 17.187 -5.995 1.00 63.00 82 HIS A O 1
ATOM 630 N N . GLN A 1 83 ? 5.934 18.664 -4.546 1.00 61.09 83 GLN A N 1
ATOM 631 C CA . GLN A 1 83 ? 7.234 19.131 -4.061 1.00 61.09 83 GLN A CA 1
ATOM 632 C C . GLN A 1 83 ? 7.963 18.075 -3.227 1.00 61.09 83 GLN A C 1
ATOM 634 O O . GLN A 1 83 ? 9.172 17.925 -3.379 1.00 61.09 83 GLN A O 1
ATOM 639 N N . VAL A 1 84 ? 7.260 17.315 -2.379 1.00 66.19 84 VAL A N 1
ATOM 640 C CA . VAL A 1 84 ? 7.868 16.212 -1.609 1.00 66.19 84 VAL A CA 1
ATOM 641 C C . VAL A 1 84 ? 8.363 15.111 -2.548 1.00 66.19 84 VAL A C 1
ATOM 643 O O . VAL A 1 84 ? 9.507 14.672 -2.427 1.00 66.19 84 VAL A O 1
ATOM 646 N N . ILE A 1 85 ? 7.546 14.721 -3.533 1.00 66.31 85 ILE A N 1
ATOM 647 C CA . ILE A 1 85 ? 7.929 13.735 -4.553 1.00 66.31 85 ILE A CA 1
ATOM 648 C C . ILE A 1 85 ? 9.125 14.248 -5.369 1.00 66.31 85 ILE A C 1
ATOM 650 O O . ILE A 1 85 ? 10.104 13.522 -5.546 1.00 66.31 85 ILE A O 1
ATOM 654 N N . ALA A 1 86 ? 9.097 15.505 -5.820 1.00 67.69 86 ALA A N 1
ATOM 655 C CA . ALA A 1 86 ? 10.188 16.107 -6.585 1.00 67.69 86 ALA A CA 1
ATOM 656 C C . ALA A 1 86 ? 11.491 16.203 -5.771 1.00 67.69 86 ALA A C 1
ATOM 658 O O . ALA A 1 86 ? 12.553 15.822 -6.264 1.00 67.69 86 ALA A O 1
ATOM 659 N N . ARG A 1 87 ? 11.419 16.645 -4.508 1.00 65.94 87 ARG A N 1
ATOM 660 C CA . ARG A 1 87 ? 12.582 16.812 -3.620 1.00 65.94 87 ARG A CA 1
ATOM 661 C C . ARG A 1 87 ? 13.238 15.484 -3.240 1.00 65.94 87 ARG A C 1
ATOM 663 O O . ARG A 1 87 ? 14.454 15.420 -3.106 1.00 65.94 87 ARG A O 1
ATOM 670 N N . GLN A 1 88 ? 12.464 14.414 -3.098 1.00 63.72 88 GLN A N 1
ATOM 671 C CA . GLN A 1 88 ? 13.029 13.096 -2.799 1.00 63.72 88 GLN A CA 1
ATOM 672 C C . GLN A 1 88 ? 13.606 12.405 -4.046 1.00 63.72 88 GLN A C 1
ATOM 674 O O . GLN A 1 88 ? 14.619 11.708 -3.943 1.00 63.72 88 GLN A O 1
ATOM 679 N N . LYS A 1 89 ? 13.039 12.643 -5.241 1.00 61.84 89 LYS A N 1
ATOM 680 C CA . LYS A 1 89 ? 13.627 12.171 -6.510 1.00 61.84 89 LYS A CA 1
ATOM 681 C C . LYS A 1 89 ? 15.021 12.762 -6.754 1.00 61.84 89 LYS A C 1
ATOM 683 O O . LYS A 1 89 ? 15.924 12.034 -7.167 1.00 61.84 89 LYS A O 1
ATOM 688 N N . THR A 1 90 ? 15.240 14.043 -6.444 1.00 61.66 90 THR A N 1
ATOM 689 C CA . THR A 1 90 ? 16.572 14.665 -6.572 1.00 61.66 90 THR A CA 1
ATOM 690 C C . THR A 1 90 ? 17.579 14.129 -5.551 1.00 61.66 90 THR A C 1
ATOM 692 O O . THR A 1 90 ? 18.757 14.000 -5.885 1.00 61.66 90 THR A O 1
ATOM 695 N N . HIS A 1 91 ? 17.137 13.732 -4.351 1.00 59.97 91 HIS A N 1
ATOM 696 C CA . HIS A 1 91 ? 18.008 13.110 -3.349 1.00 59.97 91 HIS A CA 1
ATOM 697 C C . HIS A 1 91 ? 18.544 11.742 -3.811 1.00 59.97 91 HIS A C 1
ATOM 699 O O . HIS A 1 91 ? 19.748 11.504 -3.724 1.00 59.97 91 HIS A O 1
ATOM 705 N N . LYS A 1 92 ? 17.701 10.863 -4.381 1.00 54.16 92 LYS A N 1
ATOM 706 C CA . LYS A 1 92 ? 18.168 9.586 -4.971 1.00 54.16 92 LYS A CA 1
ATOM 707 C C . LYS A 1 92 ? 19.148 9.810 -6.126 1.00 54.16 92 LYS A C 1
ATOM 709 O O . LYS A 1 92 ? 20.203 9.181 -6.159 1.00 54.16 92 LYS A O 1
ATOM 714 N N . GLY A 1 93 ? 18.853 10.771 -7.002 1.00 52.84 93 GLY A N 1
ATOM 715 C CA . GLY A 1 93 ? 19.739 11.126 -8.109 1.00 52.84 93 GLY A CA 1
ATOM 716 C C . GLY A 1 93 ? 21.093 11.695 -7.674 1.00 52.84 93 GLY A C 1
ATOM 717 O O . GLY A 1 93 ? 22.020 11.642 -8.467 1.00 52.84 93 GLY A O 1
ATOM 718 N N . GLY A 1 94 ? 21.232 12.237 -6.456 1.00 51.62 94 GLY A N 1
ATOM 719 C CA . GLY A 1 94 ? 22.487 12.785 -5.916 1.00 51.62 94 GLY A CA 1
ATOM 720 C C . GLY A 1 94 ? 23.417 11.750 -5.268 1.00 51.62 94 GLY A C 1
ATOM 721 O O . GLY A 1 94 ? 24.640 11.901 -5.348 1.00 51.62 94 GLY A O 1
ATOM 722 N N . VAL A 1 95 ? 22.848 10.689 -4.680 1.00 53.25 95 VAL A N 1
ATOM 723 C CA . VAL A 1 95 ? 23.597 9.566 -4.079 1.00 53.25 95 VAL A CA 1
ATOM 724 C C . VAL A 1 95 ? 24.366 8.794 -5.155 1.00 53.25 95 VAL A C 1
ATOM 726 O O . VAL A 1 95 ? 25.535 8.462 -4.970 1.00 53.25 95 VAL A O 1
ATOM 729 N N . GLU A 1 96 ? 23.755 8.602 -6.323 1.00 49.03 96 GLU A N 1
ATOM 730 C CA . GLU A 1 96 ? 24.366 7.886 -7.447 1.00 49.03 96 GLU A CA 1
ATOM 731 C C . GLU A 1 96 ? 25.556 8.657 -8.060 1.00 49.03 96 GLU A C 1
ATOM 733 O O . GLU A 1 96 ? 26.579 8.065 -8.406 1.00 49.03 96 GLU A O 1
ATOM 738 N N . LYS A 1 97 ? 25.509 10.001 -8.097 1.00 49.62 97 LYS A N 1
ATOM 739 C CA . LYS A 1 97 ? 26.606 10.820 -8.673 1.00 49.62 97 LYS A CA 1
ATOM 740 C C . LYS A 1 97 ? 27.835 10.916 -7.768 1.00 49.62 97 LYS A C 1
ATOM 742 O O . LYS A 1 97 ? 28.930 11.179 -8.263 1.00 49.62 97 LYS A O 1
ATOM 747 N N . HIS A 1 98 ? 27.681 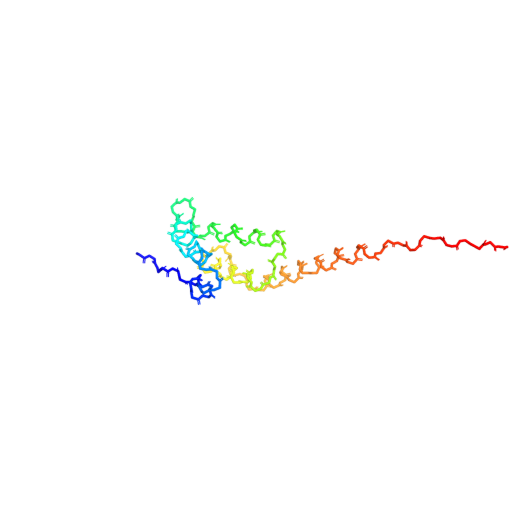10.706 -6.458 1.00 46.69 98 HIS A N 1
ATOM 748 C CA . HIS A 1 98 ? 28.809 10.697 -5.519 1.00 46.69 98 HIS A CA 1
ATOM 749 C C . HIS A 1 98 ? 29.618 9.394 -5.579 1.00 46.69 98 HIS A C 1
ATOM 751 O O . HIS A 1 98 ? 30.817 9.417 -5.304 1.00 46.69 98 HIS A O 1
ATOM 757 N N . ALA A 1 99 ? 29.013 8.279 -6.003 1.00 53.31 99 ALA A N 1
ATOM 758 C CA . ALA A 1 99 ? 29.720 7.008 -6.172 1.00 53.31 99 ALA A CA 1
ATOM 759 C C . ALA A 1 99 ? 30.713 7.026 -7.355 1.00 53.31 99 ALA A C 1
ATOM 761 O O . ALA A 1 99 ? 31.742 6.356 -7.305 1.00 53.31 99 ALA A O 1
ATOM 762 N N . SER A 1 100 ? 30.464 7.848 -8.382 1.00 50.31 100 SER A N 1
ATOM 763 C CA . SER A 1 100 ? 31.296 7.931 -9.597 1.00 50.31 100 SER A CA 1
ATOM 764 C C . SER A 1 100 ? 32.507 8.880 -9.493 1.00 50.31 100 SER A C 1
ATOM 766 O O . SER A 1 100 ? 33.267 8.993 -10.454 1.00 50.31 100 SER A O 1
ATOM 768 N N . ARG A 1 101 ? 32.713 9.587 -8.371 1.00 52.66 101 ARG A N 1
ATOM 769 C CA . ARG A 1 101 ? 33.764 10.623 -8.226 1.00 52.66 101 ARG A CA 1
ATOM 770 C C . ARG A 1 101 ? 34.965 10.223 -7.352 1.00 52.66 101 ARG A C 1
ATOM 772 O O . ARG A 1 101 ? 35.661 11.098 -6.842 1.00 52.66 101 ARG A O 1
ATOM 779 N N . ARG A 1 102 ? 35.269 8.927 -7.189 1.00 51.94 102 ARG A N 1
ATOM 780 C CA . ARG A 1 102 ? 36.580 8.524 -6.635 1.00 51.94 102 ARG A CA 1
ATOM 781 C C . ARG A 1 102 ? 37.668 8.673 -7.710 1.00 51.94 102 ARG A C 1
ATOM 783 O O . ARG A 1 102 ? 37.624 8.013 -8.739 1.00 51.94 102 ARG A O 1
ATOM 790 N N . SER A 1 103 ? 38.595 9.595 -7.445 1.00 55.53 103 SER A N 1
ATOM 791 C CA . SER A 1 103 ? 39.649 10.131 -8.317 1.00 55.53 103 SER A CA 1
ATOM 792 C C . SER A 1 103 ? 40.526 9.110 -9.058 1.00 55.53 103 SER A C 1
ATOM 794 O O . SER A 1 103 ? 40.873 8.079 -8.477 1.00 55.53 103 SER A O 1
ATOM 796 N N . PRO A 1 104 ? 41.056 9.456 -10.252 1.00 48.38 104 PRO A N 1
ATOM 797 C CA . PRO A 1 104 ? 42.257 8.813 -10.774 1.00 48.38 104 PRO A CA 1
ATOM 798 C C . PRO A 1 104 ? 43.452 9.198 -9.886 1.00 48.38 104 PRO A C 1
ATOM 800 O O . PRO A 1 104 ? 43.819 10.366 -9.752 1.00 48.38 104 PRO A O 1
ATOM 803 N N . ARG A 1 105 ? 44.035 8.201 -9.221 1.00 53.69 105 ARG A N 1
ATOM 804 C CA . ARG A 1 105 ? 45.222 8.346 -8.376 1.00 53.69 105 ARG A CA 1
ATOM 805 C C . ARG A 1 105 ? 46.475 8.335 -9.262 1.00 53.69 105 ARG A C 1
ATOM 807 O O . ARG A 1 105 ? 46.739 7.343 -9.924 1.00 53.69 105 ARG A O 1
ATOM 814 N N . ALA A 1 106 ? 47.212 9.445 -9.220 1.00 57.81 106 ALA A N 1
ATOM 815 C CA . ALA A 1 106 ? 48.655 9.610 -9.433 1.00 57.81 106 ALA A CA 1
ATOM 816 C C . ALA A 1 106 ? 49.336 8.828 -10.581 1.00 57.81 106 ALA A C 1
ATOM 818 O O . ALA A 1 106 ? 49.740 7.681 -10.411 1.00 57.81 106 ALA A O 1
ATOM 819 N N . ALA A 1 107 ? 49.640 9.529 -11.678 1.00 53.53 107 ALA A N 1
ATOM 820 C CA . ALA A 1 107 ? 50.793 9.220 -12.524 1.00 53.53 107 ALA A CA 1
ATOM 821 C C . ALA A 1 107 ? 51.832 10.335 -12.322 1.00 53.53 107 ALA A C 1
ATOM 823 O O . ALA A 1 107 ? 51.662 11.450 -12.811 1.00 53.53 107 ALA A O 1
ATOM 824 N N . GLY A 1 108 ? 52.863 10.063 -11.520 1.00 52.78 108 GLY A N 1
ATOM 825 C CA . GLY A 1 108 ? 54.015 10.955 -11.380 1.00 52.78 108 GLY A CA 1
ATOM 826 C C . GLY A 1 108 ? 54.924 10.873 -12.613 1.00 52.78 108 GLY A C 1
ATOM 827 O O . GLY A 1 108 ? 55.033 9.794 -13.203 1.00 52.78 108 GLY A O 1
ATOM 828 N N . PRO A 1 109 ? 55.600 11.960 -13.016 1.00 58.91 109 PRO A N 1
ATOM 829 C CA . PRO A 1 109 ? 56.573 11.887 -14.092 1.00 58.91 109 PRO A CA 1
ATOM 830 C C . PRO A 1 109 ? 57.858 11.225 -13.576 1.00 58.91 109 PRO A C 1
ATOM 832 O O . PRO A 1 109 ? 58.501 11.710 -12.649 1.00 58.91 109 PRO A O 1
ATOM 835 N N . ARG A 1 110 ? 58.245 10.101 -14.189 1.00 55.22 110 ARG A N 1
ATOM 836 C CA . ARG A 1 110 ? 59.643 9.660 -14.197 1.00 55.22 110 ARG A CA 1
ATOM 837 C C . ARG A 1 110 ? 60.332 10.325 -15.384 1.00 55.22 110 ARG A C 1
ATOM 839 O O . ARG A 1 110 ? 60.208 9.812 -16.495 1.00 55.22 110 ARG A O 1
ATOM 846 N N . ARG A 1 111 ? 61.039 11.425 -15.135 1.00 56.16 111 ARG A N 1
ATOM 847 C CA . ARG A 1 111 ? 62.365 11.762 -15.684 1.00 56.16 111 ARG A CA 1
ATOM 848 C C . ARG A 1 111 ? 62.790 13.137 -15.202 1.00 56.16 111 ARG A C 1
ATOM 850 O O . ARG A 1 111 ? 61.936 14.045 -15.235 1.00 56.16 111 ARG A O 1
#

Mean predicted aligned error: 11.99 Å

Foldseek 3Di:
DDDQDQVLCVPCCVPPVVRSCCVRCPVVVPVQPPCVVPNPLRVLVVVLVVCVVVLVLDVVSVVSVVSNVVVVNDPPDPDVSVVSSVVSVVVVVVVVVVVPPPDDDDDDDDD

pLDDT: mean 78.86, std 17.36, range [43.44, 97.81]

Radius of gyration: 21.93 Å; Cα contacts (8 Å, |Δi|>4): 75; chains: 1; bounding box: 82×41×30 Å

Sequence (111 aa):
MGQKVTAGRDILGEFAPKFAELNDDVLFGQVRSRESELSPRDRSIVTVTTLMASGVLDSSFESHVQRAKGLGCVPHREGHLHQVIARQKTHKGGVEKHASRRSPRAAGPRR

Organism: NCBI:txid2506452

Solvent-accessible surface area (backbone atoms only — not comparable to full-atom values): 6683 Å² total; per-residue (Å²): 133,80,84,84,64,51,65,30,43,76,74,29,34,85,85,38,44,69,58,10,49,43,44,22,55,42,45,52,56,50,63,68,58,42,43,91,83,50,40,72,43,58,54,31,52,52,52,47,52,50,32,56,75,71,62,48,75,53,74,66,42,51,54,44,48,54,53,24,40,78,58,68,66,47,82,94,62,87,75,55,65,66,50,53,52,52,56,51,54,54,50,59,62,51,58,61,59,62,70,74,66,74,72,92,81,81,86,78,88,90,126

Secondary structure (DSSP, 8-state):
-PPPP-HHHHHHTTT-HHHHHIIIIIIIIIITT-TTTS-HHHHHHHHHHHHHHTT--SHHHHHHHHHHHHTT-S---TTHHHHHHHHHHHHHHHHHHHHTT----------

InterPro domains:
  IPR003779 Alkyl hydroperoxide reductase AhpD/CMD-like [PF02627] (17-75)
  IPR029032 AhpD-like [G3DSA:1.20.1290.10] (1-77)
  IPR029032 AhpD-like [SSF69118] (4-73)